Protein AF-A0AAE1HDT5-F1 (afdb_monomer_lite)

Structure (mmCIF, N/CA/C/O backbone):
data_AF-A0AAE1HDT5-F1
#
_entry.id   AF-A0AAE1HDT5-F1
#
loop_
_atom_site.group_PDB
_atom_site.id
_atom_site.type_symbol
_atom_site.label_atom_id
_atom_site.label_alt_id
_atom_site.label_comp_id
_atom_site.label_asym_id
_atom_site.label_entity_id
_atom_site.label_seq_id
_atom_site.pdbx_PDB_ins_code
_atom_site.Cartn_x
_atom_site.Cartn_y
_atom_site.Cartn_z
_atom_site.occupancy
_atom_site.B_iso_or_equiv
_atom_site.auth_seq_id
_atom_site.auth_comp_id
_atom_site.auth_asym_id
_atom_site.auth_atom_id
_atom_site.pdbx_PDB_model_num
ATOM 1 N N . MET A 1 1 ? -8.467 -9.773 -5.791 1.00 51.53 1 MET A N 1
ATOM 2 C CA . MET A 1 1 ? -8.494 -10.517 -4.519 1.00 51.53 1 MET A CA 1
ATOM 3 C C . MET A 1 1 ? -7.058 -10.751 -4.051 1.00 51.53 1 MET A C 1
ATOM 5 O O . MET A 1 1 ? -6.227 -11.093 -4.885 1.00 51.53 1 MET A O 1
ATOM 9 N N . ILE A 1 2 ? -6.756 -10.585 -2.755 1.00 68.19 2 ILE A N 1
ATOM 10 C CA . ILE A 1 2 ? -5.488 -11.032 -2.139 1.00 68.19 2 ILE A CA 1
ATOM 11 C C . ILE A 1 2 ? -5.194 -12.483 -2.572 1.00 68.19 2 ILE A C 1
ATOM 13 O O . ILE A 1 2 ? -6.097 -13.315 -2.507 1.00 68.19 2 ILE A O 1
ATOM 17 N N . CYS A 1 3 ? -3.969 -12.751 -3.056 1.00 74.31 3 CYS A N 1
ATOM 18 C CA . CYS A 1 3 ? -3.529 -13.977 -3.754 1.00 74.31 3 CYS A CA 1
ATOM 19 C C . CYS A 1 3 ? -4.448 -15.204 -3.576 1.00 74.31 3 CYS A C 1
ATOM 21 O O . CYS A 1 3 ? -4.457 -15.872 -2.540 1.00 74.31 3 CYS A O 1
ATOM 23 N N . VAL A 1 4 ? -5.219 -15.501 -4.622 1.00 73.69 4 VAL A N 1
ATOM 24 C CA . VAL A 1 4 ? -6.337 -16.461 -4.606 1.00 73.69 4 VAL A CA 1
ATOM 25 C C . VAL A 1 4 ? -5.886 -17.919 -4.539 1.00 73.69 4 VAL A C 1
ATOM 27 O O . VAL A 1 4 ? -6.575 -18.776 -3.971 1.00 73.69 4 VAL A O 1
ATOM 30 N N . ASP A 1 5 ? -4.695 -18.166 -5.074 1.00 84.75 5 ASP A N 1
ATOM 31 C CA . ASP A 1 5 ? -4.099 -19.488 -5.239 1.00 84.75 5 ASP A CA 1
ATOM 32 C C . ASP A 1 5 ? -3.160 -19.865 -4.084 1.00 84.75 5 ASP A C 1
ATOM 34 O O . ASP A 1 5 ? -2.561 -20.937 -4.097 1.00 84.75 5 ASP A O 1
ATOM 38 N N . CYS A 1 6 ? -3.049 -19.013 -3.057 1.00 90.50 6 CYS A N 1
ATOM 39 C CA . CYS A 1 6 ? -2.278 -19.288 -1.846 1.00 90.50 6 CYS A CA 1
ATOM 40 C C . CYS A 1 6 ? -3.216 -19.430 -0.631 1.00 90.50 6 CYS A C 1
ATOM 42 O O . CYS A 1 6 ? -3.727 -18.4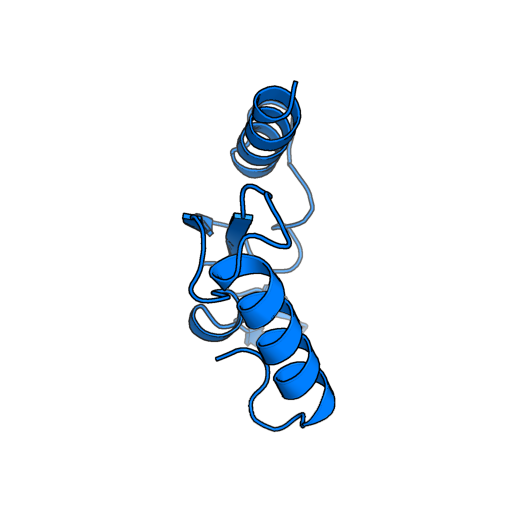26 -0.116 1.00 90.50 6 CYS A O 1
ATOM 44 N N . PRO A 1 7 ? -3.465 -20.666 -0.153 1.00 92.69 7 PRO A N 1
ATOM 45 C CA . PRO A 1 7 ? -4.323 -20.922 1.004 1.00 92.69 7 PRO A CA 1
ATOM 46 C C . PRO A 1 7 ? -3.890 -20.166 2.264 1.00 92.69 7 PRO A C 1
ATOM 48 O O . PRO A 1 7 ? -4.738 -19.669 3.002 1.00 92.69 7 PRO A O 1
ATOM 51 N N . GLU A 1 8 ? -2.584 -20.040 2.490 1.00 94.56 8 GLU A N 1
ATOM 52 C CA . GLU A 1 8 ? -1.995 -19.393 3.661 1.00 94.56 8 GLU A CA 1
ATOM 53 C C . GLU A 1 8 ? -2.279 -17.888 3.674 1.00 94.56 8 GLU A C 1
ATOM 55 O O . GLU A 1 8 ? -2.677 -17.329 4.696 1.00 94.56 8 GLU A O 1
ATOM 60 N N . VAL A 1 9 ? -2.122 -17.232 2.523 1.00 90.81 9 VAL A N 1
ATOM 61 C CA . VAL A 1 9 ? -2.385 -15.797 2.361 1.00 90.81 9 VAL A CA 1
ATOM 62 C C . VAL A 1 9 ? -3.884 -15.504 2.484 1.00 90.81 9 VAL A C 1
ATOM 64 O O . VAL A 1 9 ? -4.278 -14.530 3.128 1.00 90.81 9 VAL A O 1
ATOM 67 N N . ARG A 1 10 ? -4.740 -16.389 1.964 1.00 91.62 10 ARG A N 1
ATOM 68 C CA . ARG A 1 10 ? -6.198 -16.293 2.137 1.00 91.62 10 ARG A CA 1
ATOM 69 C C . ARG A 1 10 ? -6.634 -16.465 3.584 1.00 91.62 10 ARG A C 1
ATOM 71 O O . ARG A 1 10 ? -7.521 -15.747 4.038 1.00 91.62 10 ARG A O 1
ATOM 78 N N . ASP A 1 11 ? -6.051 -17.421 4.296 1.00 95.31 11 ASP A N 1
ATOM 79 C CA . ASP A 1 11 ? -6.329 -17.624 5.715 1.00 95.31 11 ASP A CA 1
ATOM 80 C C . ASP A 1 11 ? -5.889 -16.412 6.550 1.00 95.31 11 ASP A C 1
ATOM 82 O O . ASP A 1 11 ? -6.652 -15.924 7.385 1.00 95.31 11 ASP A O 1
ATOM 86 N N . LEU A 1 12 ? -4.702 -15.864 6.270 1.00 94.50 12 LEU A N 1
ATOM 87 C CA . LEU A 1 12 ? -4.220 -14.644 6.915 1.00 94.50 12 LEU A CA 1
ATOM 88 C C . LEU A 1 12 ? -5.179 -13.467 6.690 1.00 94.50 12 LEU A C 1
ATOM 90 O O . LEU A 1 12 ? -5.533 -12.776 7.645 1.00 94.50 12 LEU A O 1
ATOM 94 N N . HIS A 1 13 ? -5.639 -13.272 5.453 1.00 93.88 13 HIS A N 1
ATOM 95 C CA . HIS A 1 13 ? -6.587 -12.214 5.119 1.00 93.88 13 HIS A CA 1
ATOM 96 C C . HIS A 1 13 ? -7.927 -12.375 5.853 1.00 93.88 13 HIS A C 1
ATOM 98 O O . HIS A 1 13 ? -8.416 -11.421 6.456 1.00 93.88 13 HIS A O 1
ATOM 104 N N . LYS A 1 14 ? -8.486 -13.592 5.893 1.00 94.94 14 LYS A N 1
ATOM 105 C CA . LYS A 1 14 ? -9.715 -13.882 6.650 1.00 94.94 14 LYS A CA 1
ATOM 106 C C . LYS A 1 14 ? -9.561 -13.586 8.139 1.00 94.94 14 LYS A C 1
ATOM 108 O O . LYS A 1 14 ? -10.463 -13.014 8.744 1.00 94.94 14 LYS A O 1
ATOM 113 N N . ARG A 1 15 ? -8.425 -13.960 8.738 1.00 96.06 15 ARG A N 1
ATOM 114 C CA . ARG A 1 15 ? -8.140 -13.664 10.150 1.00 96.06 15 ARG A CA 1
ATOM 115 C C . ARG A 1 15 ? -8.023 -12.166 10.401 1.00 96.06 15 ARG A C 1
ATOM 117 O O . ARG A 1 15 ? -8.561 -11.689 11.394 1.00 96.06 15 ARG A O 1
ATOM 124 N N . PHE A 1 16 ? -7.373 -11.430 9.504 1.00 94.81 16 PHE A N 1
ATOM 125 C CA . PHE A 1 16 ? -7.307 -9.971 9.573 1.00 94.81 16 PHE A CA 1
ATOM 126 C C . PHE A 1 16 ? -8.705 -9.335 9.537 1.00 94.81 16 PHE A C 1
ATOM 128 O O . PHE A 1 16 ? -9.042 -8.589 10.455 1.00 94.81 16 PHE A O 1
ATOM 135 N N . LEU A 1 17 ? -9.541 -9.690 8.553 1.00 94.88 17 LEU A N 1
ATOM 136 C CA . LEU A 1 17 ? -10.913 -9.177 8.453 1.00 94.88 17 LEU A CA 1
ATOM 137 C C . LEU A 1 17 ? -11.741 -9.520 9.690 1.00 94.88 17 LEU A C 1
ATOM 139 O O . LEU A 1 17 ? -12.382 -8.648 10.263 1.00 94.88 17 LEU A O 1
ATOM 143 N N . SER A 1 18 ? -11.641 -10.758 10.179 1.00 96.12 18 SER A N 1
ATOM 144 C CA . SER A 1 18 ? -12.329 -11.170 11.401 1.00 96.12 18 SER A CA 1
ATOM 145 C C . SER A 1 18 ? -11.904 -10.349 12.620 1.00 96.12 18 SER A C 1
ATOM 147 O O . SER A 1 18 ? -12.728 -10.117 13.498 1.00 96.12 18 SER A O 1
ATOM 149 N N . LEU A 1 19 ? -10.642 -9.929 12.731 1.00 96.06 19 LEU A N 1
ATOM 150 C CA . LEU A 1 19 ? -10.212 -9.058 13.829 1.00 96.06 19 LEU A CA 1
ATOM 151 C C . LEU A 1 19 ? -10.758 -7.635 13.663 1.00 96.06 19 LEU A C 1
ATOM 153 O O . LEU A 1 19 ? -11.156 -7.020 14.651 1.00 96.06 19 LEU A O 1
ATOM 157 N N . TYR A 1 20 ? -10.791 -7.137 12.429 1.00 94.94 20 TYR A N 1
ATOM 158 C CA . TYR A 1 20 ? -11.276 -5.803 12.094 1.00 94.94 20 TYR A CA 1
ATOM 159 C C . TYR A 1 20 ? -12.791 -5.662 12.317 1.00 94.94 20 TYR A C 1
ATOM 161 O O . TYR A 1 20 ? -13.229 -4.811 13.085 1.00 94.94 20 TYR A O 1
ATOM 169 N N . GLU A 1 21 ? -13.591 -6.550 11.721 1.00 93.25 21 GLU A N 1
ATOM 170 C CA . GLU A 1 21 ? -15.062 -6.516 11.748 1.00 93.25 21 GLU A CA 1
ATOM 171 C C . GLU A 1 21 ? -15.652 -6.772 13.141 1.00 93.25 21 GLU A C 1
ATOM 173 O O . GLU A 1 21 ? -16.715 -6.251 13.469 1.00 93.25 21 GLU A O 1
ATOM 178 N N . ASN A 1 22 ? -14.965 -7.554 13.981 1.00 95.38 22 ASN A N 1
ATOM 179 C CA . ASN A 1 22 ? -15.384 -7.792 15.367 1.00 95.38 22 ASN A CA 1
ATOM 180 C C . ASN A 1 22 ? -14.851 -6.727 16.343 1.00 95.38 22 ASN A C 1
ATOM 182 O O . ASN A 1 22 ? -14.891 -6.931 17.556 1.00 95.38 22 ASN A O 1
ATOM 186 N N . ASN A 1 23 ? -14.315 -5.607 15.843 1.00 91.81 23 ASN A N 1
ATOM 187 C CA . ASN A 1 23 ? -13.729 -4.520 16.635 1.00 91.81 23 ASN A CA 1
ATOM 188 C C . ASN A 1 23 ? -12.591 -4.960 17.583 1.00 91.81 23 ASN A C 1
ATOM 190 O O . ASN A 1 23 ? -12.258 -4.248 18.535 1.00 91.81 23 ASN A O 1
ATOM 194 N N . HIS A 1 24 ? -11.964 -6.112 17.328 1.00 95.31 24 HIS A N 1
ATOM 195 C CA . HIS A 1 24 ? -10.785 -6.574 18.067 1.00 95.31 24 HIS A CA 1
ATOM 196 C C . HIS A 1 24 ? -9.506 -5.854 17.617 1.00 95.31 24 HIS A C 1
ATOM 198 O O . HIS A 1 24 ? -8.522 -5.829 18.354 1.00 95.31 24 HIS A O 1
ATOM 204 N N . LEU A 1 25 ? -9.522 -5.257 16.424 1.00 89.69 25 LEU A N 1
ATOM 205 C CA . LEU A 1 25 ? -8.479 -4.386 15.899 1.00 89.69 25 LEU A CA 1
ATOM 206 C C . LEU A 1 25 ? -9.086 -3.016 15.579 1.00 89.69 25 LEU A C 1
ATOM 208 O O . LEU A 1 25 ? -9.784 -2.860 14.583 1.00 89.69 25 LEU A O 1
ATOM 212 N N . GLN A 1 26 ? -8.804 -2.020 16.417 1.00 88.75 26 GLN A N 1
ATOM 213 C CA . GLN A 1 26 ? -9.169 -0.625 16.159 1.00 88.75 26 GLN A CA 1
ATOM 214 C C . GLN A 1 26 ? -7.984 0.071 15.496 1.00 88.75 26 GLN A C 1
ATOM 216 O O . GLN A 1 26 ? -7.139 0.660 16.167 1.00 88.75 26 GLN A O 1
ATOM 221 N N . ALA A 1 27 ? -7.892 -0.070 14.178 1.00 87.38 27 ALA A N 1
ATOM 222 C CA . ALA A 1 27 ? -6.867 0.570 13.369 1.00 87.38 27 ALA A CA 1
ATOM 223 C C . ALA A 1 27 ? -7.513 1.265 12.172 1.00 87.38 27 ALA A C 1
ATOM 225 O O . ALA A 1 27 ? -8.463 0.756 11.579 1.00 87.38 27 ALA A O 1
ATOM 226 N N . GLU A 1 28 ? -6.981 2.419 11.800 1.00 90.50 28 GLU A N 1
ATOM 227 C CA . GLU A 1 28 ? -7.272 3.005 10.501 1.00 90.50 28 GLU A CA 1
ATOM 228 C C . GLU A 1 28 ? -6.494 2.222 9.435 1.00 90.50 28 GLU A C 1
ATOM 230 O O . GLU A 1 28 ? -5.306 1.937 9.601 1.00 90.50 28 GLU A O 1
ATOM 235 N N . VAL A 1 29 ? -7.182 1.821 8.367 1.00 92.31 29 VAL A N 1
ATOM 236 C CA . VAL A 1 29 ? -6.600 1.044 7.269 1.00 92.31 29 VAL A CA 1
ATOM 237 C C . VAL A 1 29 ? -6.609 1.926 6.034 1.00 92.31 29 VAL A C 1
ATOM 239 O O . VAL A 1 29 ? -7.660 2.415 5.630 1.00 92.31 29 VAL A O 1
ATOM 242 N N . VAL A 1 30 ? -5.429 2.132 5.455 1.00 92.81 30 VAL A N 1
ATOM 243 C CA . VAL A 1 30 ? -5.243 2.875 4.208 1.00 92.81 30 VAL A CA 1
ATOM 244 C C . VAL A 1 30 ? -4.376 2.029 3.287 1.00 92.81 30 VAL A C 1
ATOM 246 O O . VAL A 1 30 ? -3.262 1.648 3.653 1.00 92.81 30 VAL A O 1
ATOM 249 N N . SER A 1 31 ? -4.884 1.753 2.092 1.00 93.06 31 SER A N 1
ATOM 250 C CA . SER A 1 31 ? -4.211 0.981 1.053 1.00 93.06 31 SER A CA 1
ATOM 251 C C . SER A 1 31 ? -3.911 1.860 -0.157 1.00 93.06 31 SER A C 1
ATOM 253 O O . SER A 1 31 ? -4.777 2.574 -0.658 1.00 93.06 31 SER A O 1
ATOM 255 N N . LEU A 1 32 ? -2.671 1.789 -0.644 1.00 93.06 32 LEU A N 1
ATOM 256 C CA . LEU A 1 32 ? -2.200 2.515 -1.823 1.00 93.06 32 LEU A CA 1
ATOM 257 C C . LEU A 1 32 ? -1.747 1.508 -2.883 1.00 93.06 32 LEU A C 1
ATOM 259 O O . LEU A 1 32 ? -0.914 0.650 -2.589 1.00 93.06 32 LEU A O 1
ATOM 263 N N . VAL A 1 33 ? -2.256 1.630 -4.109 1.00 94.25 33 VAL A N 1
ATOM 264 C CA . VAL A 1 33 ? -1.886 0.767 -5.242 1.00 94.25 33 VAL A CA 1
ATOM 265 C C . VAL A 1 33 ? -1.240 1.559 -6.374 1.00 94.25 33 VAL A C 1
ATOM 267 O O . VAL A 1 33 ? -1.499 2.745 -6.567 1.00 94.25 33 VAL A O 1
ATOM 270 N N . GLU A 1 34 ? -0.369 0.897 -7.126 1.00 94.31 34 GLU A N 1
ATOM 271 C CA . GLU A 1 34 ? 0.270 1.431 -8.326 1.00 94.31 34 GLU A CA 1
ATOM 272 C C . GLU A 1 34 ? -0.715 1.535 -9.493 1.00 94.31 34 GLU A C 1
ATOM 274 O O . GLU A 1 34 ? -1.457 0.601 -9.787 1.00 94.31 34 GLU A O 1
ATOM 279 N N . SER A 1 35 ? -0.687 2.657 -10.210 1.00 94.06 35 SER A N 1
ATOM 280 C CA . SER A 1 35 ? -1.469 2.824 -11.440 1.00 94.06 35 SER A CA 1
ATOM 281 C C . SER A 1 35 ? -0.622 2.730 -12.710 1.00 94.06 35 SER A C 1
ATOM 283 O O . SER A 1 35 ? -1.166 2.513 -13.795 1.00 94.06 35 SER A O 1
ATOM 285 N N . GLN A 1 36 ? 0.707 2.832 -12.602 1.00 94.88 36 GLN A N 1
ATOM 286 C CA . GLN A 1 36 ? 1.622 2.736 -13.741 1.00 94.88 36 GLN A CA 1
ATOM 287 C C . GLN A 1 36 ? 2.282 1.361 -13.816 1.00 94.88 36 GLN A C 1
ATOM 289 O O . GLN A 1 36 ? 2.641 0.763 -12.802 1.00 94.88 36 GLN A O 1
ATOM 294 N N . GLU A 1 37 ? 2.497 0.874 -15.034 1.00 95.25 37 GLU A N 1
ATOM 295 C CA . GLU A 1 37 ? 3.257 -0.352 -15.244 1.00 95.25 37 GLU A CA 1
ATOM 296 C C . GLU A 1 37 ? 4.728 -0.167 -14.859 1.00 95.25 37 GLU A C 1
ATOM 298 O O . GLU A 1 37 ? 5.341 0.885 -15.053 1.00 95.25 37 GLU A O 1
ATOM 303 N N . THR A 1 38 ? 5.315 -1.232 -14.330 1.00 95.81 38 THR A N 1
ATOM 304 C CA . THR A 1 38 ? 6.712 -1.264 -13.918 1.00 95.81 38 THR A CA 1
ATOM 305 C C . THR A 1 38 ? 7.580 -1.754 -15.067 1.00 95.81 38 THR A C 1
ATOM 307 O O . THR A 1 38 ? 7.380 -2.879 -15.531 1.00 95.81 38 THR A O 1
ATOM 310 N N . PRO A 1 39 ? 8.597 -0.982 -15.494 1.00 95.19 39 PRO A N 1
ATOM 311 C CA . PRO A 1 39 ? 9.574 -1.466 -16.457 1.00 95.19 39 PRO A CA 1
ATOM 312 C C . PRO A 1 39 ? 10.387 -2.611 -15.839 1.00 95.19 39 PRO A C 1
ATOM 314 O O . PRO A 1 39 ? 11.151 -2.409 -14.883 1.00 95.19 39 PRO A O 1
ATOM 317 N N . LEU A 1 40 ? 10.237 -3.816 -16.378 1.00 92.56 40 LEU A N 1
ATOM 318 C CA . LEU A 1 40 ? 10.948 -5.027 -15.982 1.00 92.56 40 LEU A CA 1
ATOM 319 C C . LEU A 1 40 ? 11.669 -5.599 -17.204 1.00 92.56 40 LEU A C 1
ATOM 321 O O . LEU A 1 40 ? 11.080 -6.263 -18.052 1.00 92.56 40 LEU A O 1
ATOM 325 N N . TYR A 1 41 ? 12.976 -5.337 -17.279 1.00 89.50 41 TYR A N 1
ATOM 326 C CA . TYR A 1 41 ? 13.834 -5.711 -18.406 1.00 89.50 41 TYR A CA 1
ATOM 327 C C . TYR A 1 41 ? 13.310 -5.169 -19.745 1.00 89.50 41 TYR A C 1
ATOM 329 O O . TYR A 1 41 ? 13.455 -3.980 -20.013 1.00 89.50 41 TYR A O 1
ATOM 337 N N . PHE A 1 42 ? 12.715 -6.030 -20.572 1.00 93.88 42 PHE A N 1
ATOM 338 C CA . PHE A 1 42 ? 12.240 -5.714 -21.921 1.00 93.88 42 PHE A CA 1
ATOM 339 C C . PHE A 1 42 ? 10.714 -5.547 -21.999 1.00 93.88 42 PHE A C 1
ATOM 341 O O . PHE A 1 42 ? 10.163 -5.511 -23.096 1.00 93.88 42 PHE A O 1
ATOM 348 N N . THR A 1 43 ? 10.020 -5.494 -20.860 1.00 95.06 43 THR A N 1
ATOM 349 C CA . THR A 1 43 ? 8.558 -5.384 -20.801 1.00 95.06 43 THR A CA 1
ATOM 350 C C . THR A 1 43 ? 8.095 -4.432 -19.695 1.00 95.06 43 THR A C 1
ATOM 352 O O . THR A 1 43 ? 8.883 -4.012 -18.844 1.00 95.06 43 THR A O 1
ATOM 355 N N . TYR A 1 44 ? 6.811 -4.096 -19.722 1.00 95.50 44 TYR A N 1
ATOM 356 C CA . TYR A 1 44 ? 6.109 -3.295 -18.731 1.00 95.50 44 TYR A CA 1
ATOM 357 C C . TYR A 1 44 ? 5.025 -4.175 -18.115 1.00 95.50 44 TYR A C 1
ATOM 359 O O . TYR A 1 44 ? 4.276 -4.833 -18.831 1.00 95.50 44 TYR A O 1
ATOM 367 N N . VAL A 1 45 ? 5.004 -4.257 -16.786 1.00 94.12 45 VAL A N 1
ATOM 368 C CA . VAL A 1 45 ? 4.102 -5.158 -16.061 1.00 94.12 45 VAL A CA 1
ATOM 369 C C . VAL A 1 45 ? 3.462 -4.403 -14.911 1.00 94.12 45 VAL A C 1
ATOM 371 O O . VAL A 1 45 ? 4.160 -3.758 -14.125 1.00 94.12 45 VAL A O 1
ATOM 374 N N . ARG A 1 46 ? 2.141 -4.510 -14.773 1.00 91.25 46 ARG A N 1
ATOM 375 C CA . ARG A 1 46 ? 1.464 -4.192 -13.515 1.00 91.25 46 ARG A CA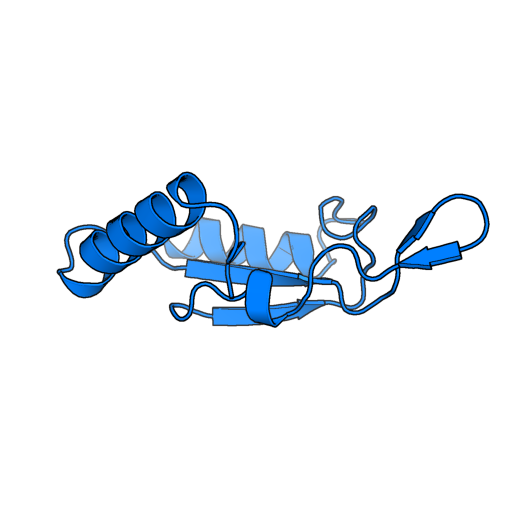 1
ATOM 376 C C . ARG A 1 46 ? 1.741 -5.325 -12.528 1.00 91.25 46 ARG A C 1
ATOM 378 O O . ARG A 1 46 ? 1.332 -6.456 -12.771 1.00 91.25 46 ARG A O 1
ATOM 385 N N . VAL A 1 47 ? 2.522 -5.043 -11.486 1.00 92.69 47 VAL A N 1
ATOM 386 C CA . VAL A 1 47 ? 3.038 -6.080 -10.580 1.00 92.69 47 VAL A CA 1
ATOM 387 C C . VAL A 1 47 ? 1.959 -6.488 -9.590 1.00 92.69 47 VAL A C 1
ATOM 389 O O . VAL A 1 47 ? 1.806 -7.675 -9.305 1.00 92.69 47 VAL A O 1
ATOM 392 N N . VAL A 1 48 ? 1.197 -5.513 -9.101 1.00 90.69 48 VAL A N 1
ATOM 393 C CA . VAL A 1 48 ? 0.059 -5.734 -8.212 1.00 90.69 48 VAL A CA 1
ATOM 394 C C . VAL A 1 48 ? -1.201 -5.186 -8.871 1.00 90.69 48 VAL A C 1
ATOM 396 O O . VAL A 1 48 ? -1.258 -4.020 -9.253 1.00 90.69 48 VAL A O 1
ATOM 399 N N . ASP A 1 49 ? -2.207 -6.043 -9.021 1.00 88.56 49 ASP A N 1
ATOM 400 C CA . ASP A 1 49 ? -3.529 -5.634 -9.492 1.00 88.56 49 ASP A CA 1
ATOM 401 C C . ASP A 1 49 ? -4.328 -4.934 -8.381 1.00 88.56 49 ASP A C 1
ATOM 403 O O . ASP A 1 49 ? -4.157 -5.246 -7.198 1.00 88.56 49 ASP A O 1
ATOM 407 N N . GLU A 1 50 ? -5.223 -4.016 -8.758 1.00 89.25 50 GLU A N 1
ATOM 408 C CA . GLU A 1 50 ? -6.050 -3.253 -7.816 1.00 89.25 50 GLU A CA 1
ATOM 409 C C . GLU A 1 50 ? -6.864 -4.171 -6.908 1.00 89.25 50 GLU A C 1
ATOM 411 O O . GLU A 1 50 ? -6.863 -3.989 -5.691 1.00 89.25 50 GLU A O 1
ATOM 416 N N . GLU A 1 51 ? -7.457 -5.234 -7.458 1.00 88.00 51 GLU A N 1
ATOM 417 C CA . GLU A 1 51 ? -8.238 -6.153 -6.645 1.00 88.00 51 GLU A CA 1
ATOM 418 C C . GLU A 1 51 ? -7.363 -6.895 -5.620 1.00 88.00 51 GLU A C 1
ATOM 420 O O . GLU A 1 51 ? -7.870 -7.402 -4.619 1.00 88.00 51 GLU A O 1
ATOM 425 N N . SER A 1 52 ? -6.072 -7.101 -5.902 1.00 88.62 52 SER A N 1
ATOM 426 C CA . SER A 1 52 ? -5.151 -7.763 -4.968 1.00 88.62 52 SER A CA 1
ATOM 427 C C . SER A 1 52 ? -4.619 -6.816 -3.897 1.00 88.62 52 SER A C 1
ATOM 429 O O . SER A 1 52 ? -4.193 -7.297 -2.845 1.00 88.62 52 SER A O 1
ATOM 431 N N . ALA A 1 53 ? -4.590 -5.514 -4.172 1.00 91.19 53 ALA A N 1
ATOM 432 C CA . ALA A 1 53 ? -4.129 -4.489 -3.245 1.00 91.19 53 ALA A CA 1
ATOM 433 C C . ALA A 1 53 ? -5.234 -4.009 -2.291 1.00 91.19 53 ALA A C 1
ATOM 435 O O . ALA A 1 53 ? -4.923 -3.476 -1.225 1.00 91.19 53 ALA A O 1
ATOM 436 N N . ASP A 1 54 ? -6.501 -4.194 -2.664 1.00 92.50 54 ASP A N 1
ATOM 437 C CA . ASP A 1 54 ? -7.649 -3.832 -1.839 1.00 92.50 54 ASP A CA 1
ATOM 438 C C . ASP A 1 54 ? -7.994 -4.950 -0.827 1.00 92.50 54 ASP A C 1
ATOM 440 O O . ASP A 1 54 ? -8.401 -6.049 -1.223 1.00 92.50 54 ASP A O 1
ATOM 444 N N . PRO A 1 55 ? -7.842 -4.711 0.492 1.00 91.06 55 PRO A N 1
ATOM 445 C CA . PRO A 1 55 ? -8.273 -5.649 1.521 1.00 91.06 55 PRO A CA 1
ATOM 446 C C . PRO A 1 55 ? -9.795 -5.623 1.756 1.00 91.06 55 PRO A C 1
ATOM 448 O O . PRO A 1 55 ? -10.278 -6.385 2.587 1.00 91.06 55 PRO A O 1
ATOM 451 N N . GLY A 1 56 ? -10.559 -4.754 1.091 1.00 92.44 56 GLY A N 1
ATOM 452 C CA . GLY A 1 56 ? -12.010 -4.630 1.248 1.00 92.44 56 GLY A CA 1
ATOM 453 C C . GLY A 1 56 ? -12.454 -3.879 2.507 1.00 92.44 56 GLY A C 1
ATOM 454 O O . GLY A 1 56 ? -13.643 -3.862 2.821 1.0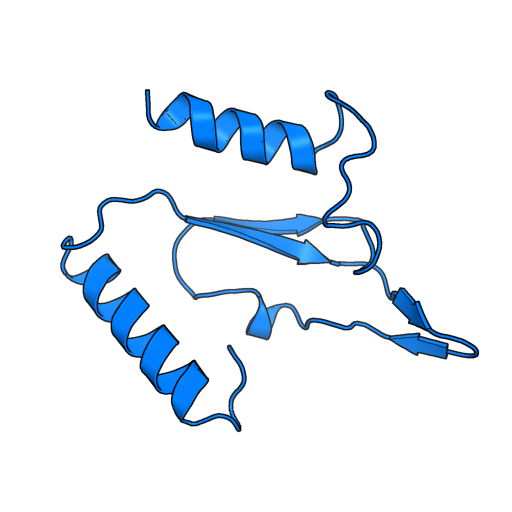0 92.44 56 GLY A O 1
ATOM 455 N N . VAL A 1 57 ? -11.517 -3.267 3.237 1.00 93.12 57 VAL A N 1
ATOM 456 C CA . VAL A 1 57 ? -11.766 -2.441 4.427 1.00 93.12 57 VAL A CA 1
ATOM 457 C C . VAL A 1 57 ? -10.843 -1.225 4.430 1.00 93.12 57 VAL A C 1
ATOM 459 O O . VAL A 1 57 ? -9.704 -1.306 3.973 1.00 93.12 57 VAL A O 1
ATOM 462 N N . GLY A 1 58 ? -11.310 -0.117 5.007 1.00 92.12 58 GLY A N 1
ATOM 463 C CA . GLY A 1 58 ? -10.552 1.133 5.055 1.00 92.12 58 GLY A CA 1
ATOM 464 C C . GLY A 1 58 ? -10.608 1.936 3.755 1.00 92.12 58 GLY A C 1
ATOM 465 O O . GLY A 1 58 ? -11.506 1.755 2.934 1.00 92.12 58 GLY A O 1
ATOM 466 N N . GLU A 1 59 ? -9.666 2.862 3.596 1.00 92.81 59 GLU A N 1
ATOM 467 C CA . GLU A 1 59 ? -9.542 3.687 2.394 1.00 92.81 59 GLU A CA 1
ATOM 468 C C . GLU A 1 59 ? -8.611 3.025 1.370 1.00 92.81 59 GLU A C 1
ATOM 470 O O . GLU A 1 59 ? -7.583 2.448 1.730 1.00 92.81 59 GLU A O 1
ATOM 475 N N . PHE A 1 60 ? -8.945 3.140 0.085 1.00 94.25 60 PHE A N 1
ATOM 476 C CA . PHE A 1 60 ? -8.165 2.579 -1.016 1.00 94.25 60 PHE A CA 1
ATOM 477 C C . PHE A 1 60 ? -7.916 3.637 -2.090 1.00 94.25 60 PHE A C 1
ATOM 479 O O . PHE A 1 60 ? -8.858 4.235 -2.615 1.00 94.25 60 PHE A O 1
ATOM 486 N N . TYR A 1 61 ? -6.649 3.856 -2.439 1.00 92.25 61 TYR A N 1
ATOM 487 C CA . TYR A 1 61 ? -6.251 4.873 -3.407 1.00 92.25 61 TYR A CA 1
ATOM 488 C C . TYR A 1 61 ? -5.302 4.319 -4.465 1.00 92.25 61 TYR A C 1
ATOM 490 O O . TYR A 1 61 ? -4.309 3.658 -4.164 1.00 92.25 61 TYR A O 1
ATOM 498 N N . SER A 1 62 ? -5.562 4.682 -5.719 1.00 92.31 62 SER A N 1
ATOM 499 C CA . SER A 1 62 ? -4.655 4.434 -6.839 1.00 92.31 62 SER A CA 1
ATOM 500 C C . SER A 1 62 ? -3.709 5.622 -7.015 1.00 92.31 62 SER A C 1
ATOM 502 O O . SER A 1 62 ? -4.141 6.770 -7.154 1.00 92.31 62 SER A O 1
ATOM 504 N N . VAL A 1 63 ? -2.403 5.365 -6.983 1.00 92.25 63 VAL A N 1
ATOM 505 C CA . VAL A 1 63 ? -1.352 6.383 -7.031 1.00 92.25 63 VAL A CA 1
ATOM 506 C C . VAL A 1 63 ? -0.608 6.290 -8.356 1.00 92.25 63 VAL A C 1
ATOM 508 O O . VAL A 1 63 ? -0.232 5.209 -8.803 1.00 92.25 63 VAL A O 1
ATOM 511 N N . SER A 1 64 ? -0.343 7.450 -8.967 1.00 92.50 64 SER A N 1
ATOM 512 C CA . SER A 1 64 ? 0.462 7.575 -10.190 1.00 92.50 64 SER A CA 1
ATOM 513 C C . SER A 1 64 ? 1.944 7.287 -9.925 1.00 92.50 64 SER A C 1
ATOM 515 O O . SER A 1 64 ? 2.784 8.183 -9.877 1.00 92.50 64 SER A O 1
ATOM 517 N N . ALA A 1 65 ? 2.239 6.012 -9.705 1.00 92.88 65 ALA A N 1
ATOM 518 C CA . ALA A 1 65 ? 3.550 5.434 -9.480 1.00 92.88 65 ALA A CA 1
ATOM 519 C C . ALA A 1 65 ? 3.555 4.000 -10.022 1.00 92.88 65 ALA A C 1
ATOM 521 O O . ALA A 1 65 ? 2.501 3.378 -10.162 1.00 92.88 65 ALA A O 1
ATOM 522 N N . ASN A 1 66 ? 4.745 3.489 -10.326 1.00 94.06 66 ASN A N 1
ATOM 523 C CA . ASN A 1 66 ? 4.962 2.073 -10.609 1.00 94.06 66 ASN A CA 1
ATOM 524 C C . ASN A 1 66 ? 5.460 1.351 -9.342 1.00 94.06 66 ASN A C 1
ATOM 526 O O . ASN A 1 66 ? 5.828 1.992 -8.353 1.00 94.06 66 ASN A O 1
ATOM 530 N N . HIS A 1 67 ? 5.555 0.025 -9.393 1.00 94.50 67 HIS A N 1
ATOM 531 C CA . HIS A 1 67 ? 5.920 -0.815 -8.249 1.00 94.50 67 HIS A CA 1
ATOM 532 C C . HIS A 1 67 ? 7.299 -0.501 -7.647 1.00 94.50 67 HIS A C 1
ATOM 534 O O . HIS A 1 67 ? 7.532 -0.681 -6.453 1.00 94.50 67 HIS A O 1
ATOM 540 N N . LYS A 1 68 ? 8.254 -0.017 -8.455 1.00 92.31 68 LYS A N 1
ATOM 541 C CA . LYS A 1 68 ? 9.598 0.339 -7.966 1.00 92.31 68 LYS A CA 1
ATOM 542 C C . LYS A 1 68 ? 9.611 1.649 -7.187 1.00 92.31 68 LYS A C 1
ATOM 544 O O . LYS A 1 68 ? 10.525 1.833 -6.374 1.00 92.31 68 LYS A O 1
ATOM 549 N N . ASP A 1 69 ? 8.643 2.524 -7.440 1.00 92.38 69 ASP A N 1
ATOM 550 C CA . ASP A 1 69 ? 8.616 3.898 -6.942 1.00 92.38 69 ASP A CA 1
ATOM 551 C C . ASP A 1 69 ? 7.518 4.130 -5.895 1.00 92.38 69 ASP A C 1
ATOM 553 O O . ASP A 1 69 ? 7.659 5.020 -5.059 1.00 92.38 69 ASP A O 1
ATOM 557 N N . ILE A 1 70 ? 6.467 3.302 -5.859 1.00 92.44 70 ILE A N 1
ATOM 558 C CA . ILE A 1 70 ? 5.343 3.455 -4.921 1.00 92.44 70 ILE A CA 1
ATOM 559 C C . ILE A 1 70 ? 5.757 3.373 -3.443 1.00 92.44 70 ILE A C 1
ATOM 561 O O . ILE A 1 70 ? 5.162 4.023 -2.591 1.00 92.44 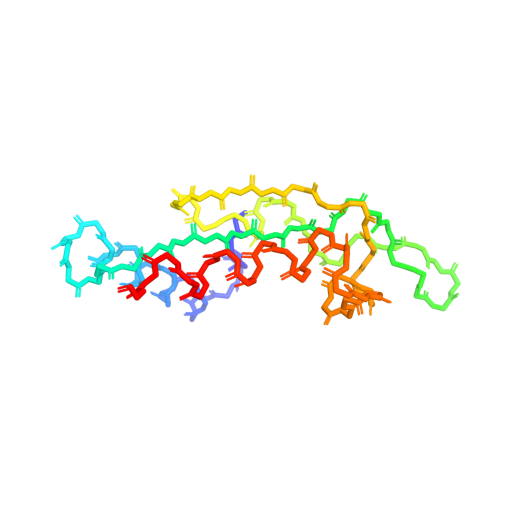70 ILE A O 1
ATOM 565 N N . CYS A 1 71 ? 6.834 2.650 -3.129 1.00 89.62 71 CYS A N 1
ATOM 566 C CA . CYS A 1 71 ? 7.381 2.567 -1.770 1.00 89.62 71 CYS A CA 1
ATOM 567 C C . CYS A 1 71 ? 8.475 3.613 -1.484 1.00 89.62 71 CYS A C 1
ATOM 569 O O . CYS A 1 71 ? 9.110 3.570 -0.430 1.00 89.62 71 CYS A O 1
ATOM 571 N N . LYS A 1 72 ? 8.761 4.523 -2.424 1.00 90.44 72 LYS A N 1
ATOM 572 C CA . LYS A 1 72 ? 9.881 5.471 -2.351 1.00 90.44 72 LYS A CA 1
ATOM 573 C C . LYS A 1 72 ? 9.365 6.902 -2.494 1.00 90.44 72 LYS A C 1
ATOM 575 O O . LYS A 1 72 ? 9.387 7.454 -3.595 1.00 90.44 72 LYS A O 1
ATOM 580 N N . PRO A 1 73 ? 8.913 7.534 -1.397 1.00 89.50 73 PRO A N 1
ATOM 581 C CA . PRO A 1 73 ? 8.452 8.911 -1.456 1.00 89.50 73 PRO A CA 1
ATOM 582 C C . PRO A 1 73 ? 9.556 9.818 -2.011 1.00 89.50 73 PRO A C 1
ATOM 584 O O . PRO A 1 73 ? 10.661 9.882 -1.475 1.00 89.50 73 PRO A O 1
ATOM 587 N N . THR A 1 74 ? 9.243 10.556 -3.076 1.00 91.00 74 THR A N 1
ATOM 588 C CA . THR A 1 74 ? 10.193 11.462 -3.747 1.00 91.00 74 THR A CA 1
ATOM 589 C C . THR A 1 74 ? 10.535 12.694 -2.903 1.00 91.00 74 THR A C 1
ATOM 591 O O . THR A 1 74 ? 11.495 13.408 -3.188 1.00 91.00 74 THR A O 1
ATOM 594 N N . GLY A 1 75 ? 9.769 12.947 -1.839 1.00 92.94 75 GLY A N 1
ATOM 595 C CA . GLY A 1 75 ? 10.032 13.973 -0.837 1.00 92.94 75 GLY A CA 1
ATOM 596 C C . GLY A 1 75 ? 8.833 14.201 0.084 1.00 92.94 75 GLY A C 1
ATOM 597 O O . GLY A 1 75 ? 7.772 13.609 -0.090 1.00 92.94 75 GLY A O 1
ATOM 598 N N . ARG A 1 76 ? 8.965 15.127 1.042 1.00 93.75 76 ARG A N 1
ATOM 599 C CA . ARG A 1 76 ? 7.921 15.417 2.053 1.00 93.75 76 ARG A CA 1
ATOM 600 C C . ARG A 1 76 ? 6.613 15.997 1.500 1.00 93.75 76 ARG A C 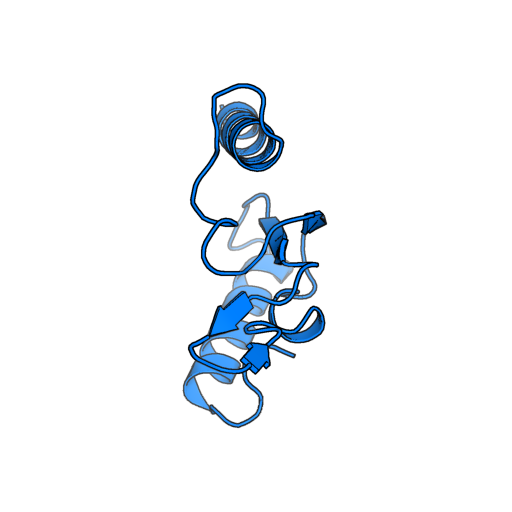1
ATOM 602 O O . ARG A 1 76 ? 5.642 16.111 2.233 1.00 93.75 76 ARG A O 1
ATOM 609 N N . LYS A 1 77 ? 6.610 16.417 0.234 1.00 92.69 77 LYS A N 1
ATOM 610 C CA . LYS A 1 77 ? 5.436 16.976 -0.452 1.00 92.69 77 LYS A CA 1
ATOM 611 C C . LYS A 1 77 ? 4.730 15.963 -1.358 1.00 92.69 77 LYS A C 1
ATOM 613 O O . LYS A 1 77 ? 3.724 16.314 -1.960 1.00 92.69 77 LYS A O 1
ATOM 618 N N . CYS A 1 78 ? 5.271 14.753 -1.521 1.00 90.94 78 CYS A N 1
ATOM 619 C CA . CYS A 1 78 ? 4.631 13.740 -2.356 1.00 90.94 78 CYS A CA 1
ATOM 620 C C . CYS A 1 78 ? 3.464 13.079 -1.611 1.00 90.94 78 CYS A C 1
ATOM 622 O O . CYS A 1 78 ? 3.503 12.959 -0.385 1.00 90.94 78 CYS A O 1
ATOM 624 N N . VAL A 1 79 ? 2.457 12.621 -2.361 1.00 89.44 79 VAL A N 1
ATOM 625 C CA . VAL A 1 79 ? 1.235 12.018 -1.802 1.00 89.44 79 VAL A CA 1
ATOM 626 C C . VAL A 1 79 ? 1.540 10.831 -0.886 1.00 89.44 79 VAL A C 1
ATOM 628 O O . VAL A 1 79 ? 1.030 10.782 0.221 1.00 89.44 79 VAL A O 1
ATOM 631 N N . LEU A 1 80 ? 2.479 9.959 -1.269 1.00 92.69 80 LEU A N 1
ATOM 632 C CA . LEU A 1 80 ? 2.885 8.790 -0.479 1.00 92.69 80 LEU A CA 1
ATOM 633 C C . LEU A 1 80 ? 3.379 9.171 0.925 1.00 92.69 80 LEU A C 1
ATOM 635 O O . LEU A 1 80 ? 3.038 8.526 1.912 1.00 92.69 80 LEU A O 1
ATOM 639 N N . TYR A 1 81 ? 4.183 10.236 1.017 1.00 93.38 81 TYR A N 1
ATOM 640 C CA . TYR A 1 81 ? 4.673 10.732 2.301 1.00 93.38 81 TYR A CA 1
ATOM 641 C C . TYR A 1 81 ? 3.552 11.386 3.104 1.00 93.38 81 TYR A C 1
ATOM 643 O O . TYR A 1 81 ? 3.473 11.187 4.312 1.00 93.38 81 TYR A O 1
ATOM 651 N N . LEU A 1 82 ? 2.723 12.197 2.443 1.00 91.94 82 LEU A N 1
ATOM 652 C CA . LEU A 1 82 ? 1.646 12.923 3.101 1.00 91.94 82 LEU A CA 1
ATOM 653 C C . LEU A 1 82 ? 0.605 11.960 3.672 1.00 91.94 82 LEU A C 1
ATOM 655 O O . LEU A 1 82 ? 0.290 12.098 4.844 1.00 91.94 82 LEU A O 1
ATOM 659 N N . G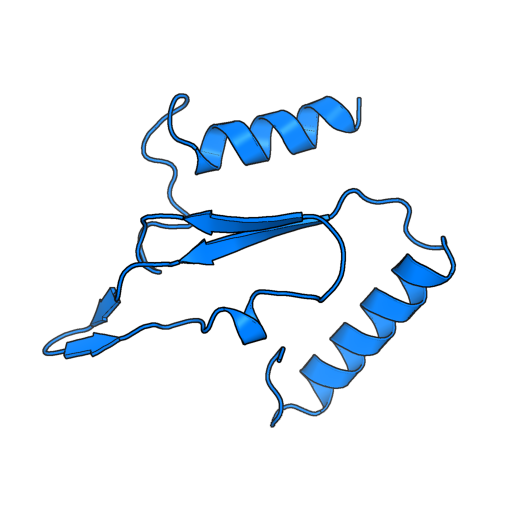LU A 1 83 ? 0.141 10.963 2.917 1.00 90.88 83 GLU A N 1
ATOM 660 C CA . GLU A 1 83 ? -0.809 9.955 3.412 1.00 90.88 83 GLU A CA 1
ATOM 661 C C . GLU A 1 83 ? -0.253 9.189 4.615 1.00 90.88 83 GLU A C 1
ATOM 663 O O . GLU A 1 83 ? -0.915 9.087 5.646 1.00 90.88 83 GLU A O 1
ATOM 668 N N . LEU A 1 84 ? 1.008 8.748 4.550 1.00 91.38 84 LEU A N 1
ATOM 669 C CA . LEU A 1 84 ? 1.654 8.093 5.688 1.00 91.38 84 LEU A CA 1
ATOM 670 C C . LEU A 1 84 ? 1.757 9.024 6.907 1.00 91.38 84 LEU A C 1
ATOM 672 O O . LEU A 1 84 ? 1.464 8.617 8.030 1.00 91.38 84 LEU A O 1
ATOM 676 N N . ALA A 1 85 ? 2.177 10.275 6.705 1.00 93.00 85 ALA A N 1
ATOM 677 C CA . ALA A 1 85 ? 2.285 11.248 7.785 1.00 93.00 85 ALA A CA 1
ATOM 678 C C . ALA A 1 85 ? 0.911 11.585 8.384 1.00 93.00 85 ALA A C 1
ATOM 680 O O . ALA A 1 85 ? 0.804 11.729 9.600 1.00 93.00 85 ALA A O 1
ATOM 681 N N . HIS A 1 86 ? -0.137 11.697 7.566 1.00 90.69 86 HIS A N 1
ATOM 682 C CA . HIS A 1 86 ? -1.503 11.889 8.043 1.00 90.69 86 HIS A CA 1
ATOM 683 C C . HIS A 1 86 ? -1.958 10.695 8.881 1.00 90.69 86 HIS A C 1
ATOM 685 O O . HIS A 1 86 ? -2.402 10.912 10.004 1.00 90.69 86 HIS A O 1
ATOM 691 N N . LEU A 1 87 ? -1.774 9.463 8.396 1.00 90.62 87 LEU A N 1
ATOM 692 C CA . LEU A 1 87 ? -2.154 8.246 9.119 1.00 90.62 87 LEU A CA 1
ATOM 693 C C . LEU A 1 87 ? -1.469 8.156 10.491 1.00 90.62 87 LEU A C 1
ATOM 695 O O . LEU A 1 87 ? -2.119 7.880 11.492 1.00 90.62 87 LEU A O 1
ATOM 699 N N . ILE A 1 88 ? -0.168 8.461 10.565 1.00 90.75 88 ILE A N 1
ATOM 700 C CA . ILE A 1 88 ? 0.578 8.461 11.835 1.00 90.75 88 ILE A CA 1
ATOM 701 C C . ILE A 1 88 ? 0.027 9.511 12.810 1.00 90.75 88 ILE A C 1
ATOM 703 O O . ILE A 1 88 ? -0.132 9.222 13.993 1.00 90.75 88 ILE A O 1
ATOM 707 N N . ASN A 1 89 ? -0.265 10.721 12.326 1.00 88.88 89 ASN A N 1
ATOM 708 C CA . ASN A 1 89 ? -0.716 11.826 13.177 1.00 88.88 89 ASN A CA 1
ATOM 709 C C . ASN A 1 89 ? -2.209 11.751 13.552 1.00 88.88 89 ASN A C 1
ATOM 711 O O . ASN A 1 89 ? -2.626 12.463 14.456 1.00 88.88 89 ASN A O 1
ATOM 715 N N . ARG A 1 90 ? -3.022 10.927 12.874 1.00 80.12 90 ARG A N 1
ATOM 716 C CA . ARG A 1 90 ? -4.433 10.675 13.241 1.00 80.12 90 ARG A CA 1
ATOM 717 C C . ARG A 1 90 ? -4.575 9.764 14.464 1.00 80.12 90 ARG A C 1
ATOM 719 O O . ARG A 1 90 ? -5.607 9.792 15.125 1.00 80.12 90 ARG A O 1
ATOM 726 N N . VAL A 1 91 ? -3.550 8.960 14.753 1.00 62.00 91 VAL A N 1
ATOM 727 C CA . VAL A 1 91 ? -3.529 7.989 15.863 1.00 62.00 91 VAL A CA 1
ATOM 728 C C . VAL A 1 91 ? -3.032 8.619 17.182 1.00 62.00 91 VAL A C 1
ATOM 730 O O . VAL A 1 91 ? -3.130 7.992 18.237 1.00 62.00 91 VAL A O 1
ATOM 733 N N . THR A 1 92 ? -2.533 9.860 17.145 1.00 47.38 92 THR A N 1
ATOM 734 C CA . THR A 1 92 ? -2.138 10.676 18.315 1.00 47.38 92 THR A CA 1
ATOM 735 C C . THR A 1 92 ? -3.183 11.715 18.675 1.00 47.38 92 THR A C 1
ATOM 737 O O . THR A 1 92 ? -3.450 11.863 19.888 1.00 47.38 92 THR A O 1
#

Organism: NCBI:txid407009

InterPro domains:
  IPR052374 SERAC1 [PTHR48182] (3-91)

pLDDT: mean 90.35, std 8.13, range [47.38, 96.12]

Radius of gyration: 15.07 Å; chains: 1; bounding box: 29×38×40 Å

Secondary structure (DSSP, 8-state):
---TT-HHHHHHHHHHHHHHHTTS-----EEEEE-SPEEETTEEE-SS-HHHH--SSSEEEEES--TTTTTS-SSTTSHHHHHHHHHHHH--

Foldseek 3Di:
DAPPPDPVRVVVLVVVVVCVVVVVDPAADEFEAEPFFDDDPPDTHRPDDQVNRDSVDHHYYYDDDGPVPLVPAPDCPGPSNVVVVVRVVVVD

Sequence (92 aa):
MICVDCPEVRDLHKRFLSLYENNHLQAEVVSLVESQETPLYFTYVRVVDEESADPGVGEFYSVSANHKDICKPTGRKCVLYLELAHLINRVT